Protein 2GO8 (pdb70)

Foldseek 3Di:
DADFPDDADWWKKKKKWAFDVDVVVVCVVLLVPFDFWRDKHWDADDRRTIIIMTIGHDVSVCVSVVVDHPDMDIDMDIDNDDDDDDD

Sequence (87 aa):
DFLSKTPEPPYYAVIFSSVKSGETAERVSLAADQPGFLGVESVREADGRGITVSYWDSDAINHWRHHTYESYAVRVAKVDRQRLFQE

CATH classification: 3.30.70.100

Radius of gyration: 13.39 Å; Cα contacts (8 Å, |Δi|>4): 148; chains: 1; bounding box: 25×32×37 Å

InterPro domains:
  IPR007138 Antibiotic biosynthesis monooxygenase domain [PF03992] (12-85)
  IPR007138 Antibiotic biosynthesis monooxygenase domain [PS51725] (13-99)
  IPR011008 Dimeric alpha-beta barrel [SSF54909] (6-105)
  IPR052936 Jasmonate Hydroxylase-like [PTHR37811] (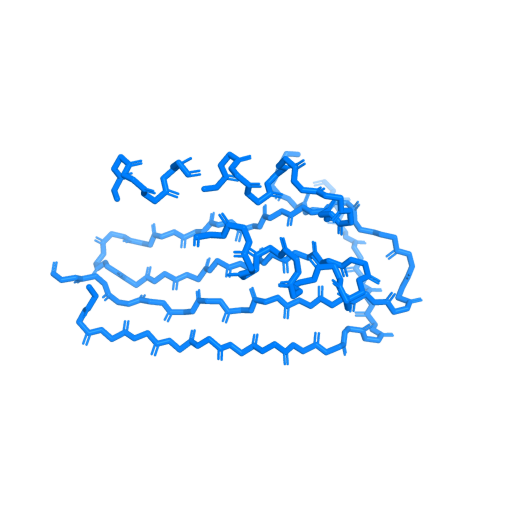6-113)

Organism: Bacillus subtilis (strain 168) (NCBI:txid224308)

Secondary structure (DSSP, 8-state):
--S----SSPEEEEEEEEE---HHHH--HHHHHSTTEEEEEEEE-TTSEEEEEEEE---TTHHHHHH---EEEEEEEEE--------

B-factor: mean 42.65, std 17.33, range [17.14, 91.71]

Solvent-accessible surface area: 6835 Å² total

Nearest PDB structures (foldseek):
  2go8-assembly1_A-2  TM=1.012E+00  e=6.095E-16  Bacillus subtilis
  6dg0-assembly2_B  TM=5.539E-01  e=1.862E-02  Caenorhabditis elegans
  8y1j-assembly1_B-2  TM=5.156E-01  e=6.868E-01  Pseudomonas aeruginosa PAO1
  6n0f-assembly1_H  TM=5.022E-01  e=8.202E-01  Haliangium ochraceum DSM 14365
  6n0g-assembly1_B  TM=5.339E-01  e=1.769E+00  Haliangium ochraceum DSM 14365

Structure (mmCIF, N/CA/C/O backbone):
data_2GO8
#
_entry.id   2GO8
#
_cell.length_a   53.076
_cell.length_b   59.650
_cell.length_c   73.400
_cell.angle_alpha   90.00
_cell.angle_beta   90.00
_cell.angle_gamma   90.00
#
_symmetry.space_group_name_H-M   'C 2 2 21'
#
loop_
_entity.id
_entity.type
_entity.pdbx_description
1 polymer 'Hypothetical protein yqjZ'
2 water water
#
loop_
_atom_site.group_PDB
_atom_site.id
_atom_site.type_symbol
_atom_site.label_atom_id
_atom_site.label_alt_id
_atom_site.label_comp_id
_atom_site.label_asym_id
_atom_site.label_entity_id
_atom_site.label_seq_id
_atom_site.pdbx_PDB_ins_code
_atom_site.Cartn_x
_atom_site.Cartn_y
_atom_site.Cartn_z
_atom_site.occupancy
_atom_site.B_iso_or_equiv
_atom_site.auth_seq_id
_atom_site.auth_comp_id
_atom_site.auth_asym_id
_atom_site.auth_atom_id
_atom_site.pdbx_PDB_model_num
ATOM 1 N N . ASP A 1 3 ? 19.043 -7.383 4.089 1.00 43.47 3 ASP A N 1
ATOM 2 C CA . ASP A 1 3 ? 18.436 -7.947 5.325 1.00 42.81 3 ASP A CA 1
ATOM 3 C C . ASP A 1 3 ? 19.046 -7.589 6.697 1.00 40.49 3 ASP A C 1
ATOM 4 O O . ASP A 1 3 ? 18.304 -7.121 7.557 1.00 41.65 3 ASP A O 1
ATOM 9 N N . PHE A 1 4 ? 20.346 -7.796 6.936 1.00 38.66 4 PHE A N 1
ATOM 10 C CA . PHE A 1 4 ? 20.879 -7.446 8.262 1.00 35.26 4 PHE A CA 1
ATOM 11 C C . PHE A 1 4 ? 21.150 -5.963 8.471 1.00 33.09 4 PHE A C 1
ATOM 12 O O . PHE A 1 4 ? 20.637 -5.377 9.425 1.00 31.58 4 PHE A O 1
ATOM 20 N N . LEU A 1 5 ? 21.974 -5.365 7.617 1.00 30.70 5 LEU A N 1
ATOM 21 C CA . LEU A 1 5 ? 22.292 -3.956 7.758 1.00 31.37 5 LEU A CA 1
ATOM 22 C C . LEU A 1 5 ? 21.069 -3.063 7.612 1.00 32.54 5 LEU A C 1
ATOM 23 O O . LEU A 1 5 ? 20.225 -3.279 6.752 1.00 32.55 5 LEU A O 1
ATOM 28 N N . SER A 1 6 ? 20.969 -2.064 8.473 1.00 33.35 6 SER A N 1
ATOM 29 C CA . SER A 1 6 ? 19.865 -1.126 8.384 1.00 33.98 6 SER A CA 1
ATOM 30 C C . SER A 1 6 ? 20.194 -0.143 7.291 1.00 34.01 6 SER A C 1
ATOM 31 O O . SER A 1 6 ? 21.317 0.358 7.220 1.00 35.67 6 SER A O 1
ATOM 34 N N . LYS A 1 7 ? 19.233 0.113 6.415 1.00 34.68 7 LYS A N 1
ATOM 35 C CA . LYS A 1 7 ? 19.486 1.054 5.344 1.00 35.87 7 LYS A CA 1
ATOM 36 C C . LYS A 1 7 ? 19.040 2.421 5.836 1.00 35.44 7 LYS A C 1
ATOM 37 O O . LYS A 1 7 ? 17.897 2.843 5.698 1.00 35.68 7 LYS A O 1
ATOM 43 N N . THR A 1 8 ? 20.002 3.109 6.421 1.00 33.19 8 THR A N 1
ATOM 44 C CA . THR A 1 8 ? 19.793 4.405 7.003 1.00 32.20 8 THR A CA 1
ATOM 45 C C . THR A 1 8 ? 20.046 5.567 6.082 1.00 33.09 8 THR A C 1
ATOM 46 O O . THR A 1 8 ? 20.855 5.486 5.157 1.00 33.98 8 THR A O 1
ATOM 50 N N . PRO A 1 9 ? 19.321 6.661 6.324 1.00 33.24 9 PRO A N 1
ATOM 51 C CA . PRO A 1 9 ? 19.378 7.924 5.600 1.00 34.59 9 PRO A CA 1
ATOM 52 C C . PRO A 1 9 ? 20.723 8.611 5.854 1.00 35.94 9 PRO A C 1
ATOM 53 O O . PRO A 1 9 ? 21.548 8.143 6.659 1.00 36.48 9 PRO A O 1
ATOM 57 N N . GLU A 1 10 ? 20.951 9.716 5.154 1.00 34.96 10 GLU A N 1
ATOM 58 C CA . GLU A 1 10 ? 22.191 10.456 5.338 1.00 35.62 10 GLU A CA 1
ATOM 59 C C . GLU A 1 10 ? 22.241 11.043 6.726 1.00 34.51 10 GLU A C 1
ATOM 60 O O . GLU A 1 10 ? 21.236 11.527 7.247 1.00 35.08 10 GLU A O 1
ATOM 66 N N . PRO A 1 11 ? 23.409 10.978 7.365 1.00 32.64 11 PRO A N 1
ATOM 67 C CA . PRO A 1 11 ? 23.544 11.544 8.698 1.00 31.15 11 PRO A CA 1
ATOM 68 C C . PRO A 1 11 ? 23.047 12.989 8.622 1.00 31.35 11 PRO A C 1
ATOM 69 O O . PRO A 1 11 ? 23.049 13.601 7.555 1.00 32.80 11 PRO A O 1
ATOM 73 N N . PRO A 1 12 ? 22.638 13.558 9.753 1.00 30.09 12 PRO A N 1
ATOM 74 C CA . PRO A 1 12 ? 22.643 12.867 11.041 1.00 27.79 12 PRO A CA 1
ATOM 75 C C . PRO A 1 12 ? 21.387 12.081 11.363 1.00 27.07 12 PRO A C 1
ATOM 76 O O . PRO A 1 12 ? 20.336 12.320 10.791 1.00 27.06 12 PRO A O 1
ATOM 80 N N . TYR A 1 13 ? 21.538 11.104 12.246 1.00 26.70 13 TYR A N 1
ATOM 81 C CA . TYR A 1 13 ? 20.436 10.295 12.733 1.00 25.53 13 TYR A CA 1
ATOM 82 C C . TYR A 1 13 ? 20.969 9.778 14.040 1.00 24.15 13 TYR A C 1
ATOM 83 O O . TYR A 1 13 ? 22.149 9.945 14.323 1.00 24.97 13 TYR A O 1
ATOM 92 N N . TYR A 1 14 ? 20.117 9.204 14.867 1.00 21.96 14 TYR A N 1
ATOM 93 C CA . TYR A 1 14 ? 20.589 8.755 16.154 1.00 21.43 14 TYR A CA 1
ATOM 94 C C . TYR A 1 14 ? 20.680 7.265 16.270 1.00 21.54 14 TYR A C 1
ATOM 95 O O . TYR A 1 14 ? 20.075 6.538 15.501 1.00 21.43 14 TYR A O 1
ATOM 104 N N . ALA A 1 15 ? 21.478 6.806 17.220 1.00 19.77 15 ALA A N 1
ATOM 105 C CA . ALA A 1 15 ? 21.632 5.377 17.407 1.00 18.84 15 ALA A CA 1
ATOM 106 C C . ALA A 1 15 ? 21.551 5.043 18.887 1.00 18.29 15 ALA A C 1
ATOM 107 O O . ALA A 1 15 ? 22.132 5.733 19.731 1.00 18.43 15 ALA A O 1
ATOM 109 N N . VAL A 1 16 ? 20.770 4.021 19.207 1.00 20.94 16 VAL A N 1
ATOM 110 C CA . VAL A 1 16 ? 20.640 3.583 20.591 1.00 21.10 16 VAL A CA 1
ATOM 111 C C . VAL A 1 16 ? 21.361 2.236 20.695 1.00 20.96 16 VAL A C 1
ATOM 112 O O . VAL A 1 16 ? 20.875 1.222 20.201 1.00 21.60 16 VAL A O 1
ATOM 116 N N . ILE A 1 17 ? 22.544 2.265 21.310 1.00 22.94 17 ILE A N 1
ATOM 117 C CA . ILE A 1 17 ? 23.383 1.085 21.492 1.00 24.06 17 ILE A CA 1
ATOM 118 C C . ILE A 1 17 ? 23.048 0.398 22.810 1.00 24.37 17 ILE A C 1
ATOM 119 O O . ILE A 1 17 ? 23.256 0.951 23.889 1.00 25.02 17 ILE A O 1
ATOM 124 N N . PHE A 1 18 ? 22.493 -0.804 22.705 1.00 25.92 18 PHE A N 1
ATOM 125 C CA . PHE A 1 18 ? 22.116 -1.587 23.871 1.00 25.34 18 PHE A CA 1
ATOM 126 C C . PHE A 1 18 ? 23.028 -2.788 23.942 1.00 24.82 18 PHE A C 1
ATOM 127 O O . PHE A 1 18 ? 22.920 -3.709 23.146 1.00 25.68 18 PHE A O 1
ATOM 135 N N . SER A 1 19 ? 23.946 -2.759 24.893 1.00 25.78 19 SER A N 1
ATOM 136 C CA . SER A 1 19 ? 24.894 -3.851 25.072 1.00 26.18 19 SER A CA 1
ATOM 137 C C . SER A 1 19 ? 24.502 -4.654 26.291 1.00 24.74 19 SER A C 1
ATOM 138 O O . SER A 1 19 ? 24.432 -4.128 27.386 1.00 26.39 19 SER A O 1
ATOM 141 N N . SER A 1 20 ? 24.272 -5.942 26.096 1.00 25.73 20 SER A N 1
ATOM 142 C CA . SER A 1 20 ? 23.798 -6.776 27.188 1.00 27.67 20 SER A CA 1
ATOM 143 C C . SER A 1 20 ? 24.495 -8.114 27.388 1.00 30.52 20 SER A C 1
ATOM 144 O O . SER A 1 20 ? 25.089 -8.702 26.475 1.00 28.81 20 SER A O 1
ATOM 147 N N . VAL A 1 21 ? 24.466 -8.557 28.633 1.00 31.70 21 VAL A N 1
ATOM 148 C CA . VAL A 1 21 ? 25.006 -9.855 28.983 1.00 33.44 21 VAL A CA 1
ATOM 149 C C . VAL A 1 21 ? 23.826 -10.585 29.602 1.00 36.00 21 VAL A C 1
ATOM 150 O O . VAL A 1 21 ? 23.220 -10.125 30.575 1.00 36.07 21 VAL A O 1
ATOM 154 N N . LYS A 1 22 ? 23.508 -11.746 29.065 1.00 40.28 22 LYS A N 1
ATOM 155 C CA . LYS A 1 22 ? 22.371 -12.461 29.582 1.00 43.88 22 LYS A CA 1
ATOM 156 C C . LYS A 1 22 ? 22.498 -13.315 30.827 1.00 46.31 22 LYS A C 1
ATOM 157 O O . LYS A 1 22 ? 23.476 -14.030 31.036 1.00 46.61 22 LYS A O 1
ATOM 163 N N . SER A 1 23 ? 21.466 -13.195 31.657 1.00 48.83 23 SER A N 1
ATOM 164 C CA . SER A 1 23 ? 21.349 -13.899 32.927 1.00 51.25 23 SER A CA 1
ATOM 165 C C . SER A 1 23 ? 21.678 -15.378 32.818 1.00 51.21 23 SER A C 1
ATOM 166 O O . SER A 1 23 ? 21.202 -16.065 31.910 1.00 52.44 23 SER A O 1
ATOM 169 N N . GLY A 1 30 ? 13.048 -12.241 25.939 1.00 56.94 30 GLY A N 1
ATOM 170 C CA . GLY A 1 30 ? 13.289 -13.488 25.228 1.00 57.61 30 GLY A CA 1
ATOM 171 C C . GLY A 1 30 ? 12.222 -13.547 24.163 1.00 57.16 30 GLY A C 1
ATOM 172 O O . GLY A 1 30 ? 12.466 -13.218 23.001 1.00 55.76 30 GLY A O 1
ATOM 173 N N . GLU A 1 31 ? 11.052 -14.056 24.525 1.00 58.23 31 GLU A N 1
ATOM 174 C CA . GLU A 1 31 ? 9.975 -13.973 23.575 1.00 58.36 31 GLU A CA 1
ATOM 175 C C . GLU A 1 31 ? 9.867 -12.507 23.775 1.00 59.44 31 GLU A C 1
ATOM 176 O O . GLU A 1 31 ? 9.651 -11.762 22.827 1.00 59.45 31 GLU A O 1
ATOM 182 N N . THR A 1 32 ? 10.139 -12.023 24.976 1.00 59.40 32 THR A N 1
ATOM 183 C CA . THR A 1 32 ? 9.819 -10.669 24.935 1.00 60.93 32 THR A CA 1
ATOM 184 C C . THR A 1 32 ? 10.880 -9.684 24.412 1.00 61.88 32 THR A C 1
ATOM 185 O O . THR A 1 32 ? 10.564 -8.518 24.189 1.00 62.16 32 THR A O 1
ATOM 189 N N . ALA A 1 33 ? 12.096 -10.158 24.110 1.00 62.11 33 ALA A N 1
ATOM 190 C CA . ALA A 1 33 ? 13.065 -9.300 23.463 1.00 62.76 33 ALA A CA 1
ATOM 191 C C . ALA A 1 33 ? 12.453 -9.037 22.095 1.00 62.65 33 ALA A C 1
ATOM 192 O O . ALA A 1 33 ? 12.647 -7.949 21.563 1.00 62.00 33 ALA A O 1
ATOM 194 N N . GLU A 1 34 ? 11.698 -10.001 21.549 1.00 62.87 34 GLU A N 1
ATOM 195 C CA . GLU A 1 34 ? 11.128 -9.771 20.228 1.00 63.35 34 GLU A CA 1
ATOM 196 C C . GLU A 1 34 ? 9.855 -8.929 20.161 1.00 63.68 34 GLU A C 1
ATOM 197 O O . GLU A 1 34 ? 9.470 -8.470 19.086 1.00 62.98 34 GLU A O 1
ATOM 203 N N . ARG A 1 35 ? 9.206 -8.703 21.294 1.00 65.35 35 ARG A N 1
ATOM 204 C CA . ARG A 1 35 ? 8.029 -7.856 21.290 1.00 67.10 35 ARG A CA 1
ATOM 205 C C . ARG A 1 35 ? 8.623 -6.469 21.374 1.00 67.94 35 ARG A C 1
ATOM 206 O O . ARG A 1 35 ? 8.217 -5.552 20.667 1.00 67.90 35 ARG A O 1
ATOM 222 N N . VAL A 1 37 ? 10.970 -5.519 20.118 1.00 66.63 37 VAL A N 1
ATOM 223 C CA . VAL A 1 37 ? 11.440 -5.106 18.807 1.00 64.64 37 VAL A CA 1
ATOM 224 C C . VAL A 1 37 ? 10.336 -4.737 17.829 1.00 63.75 37 VAL A C 1
ATOM 225 O O . VAL A 1 37 ? 10.525 -3.812 17.054 1.00 63.12 37 VAL A O 1
ATOM 229 N N . SER A 1 38 ? 9.205 -5.442 17.839 1.00 62.67 38 SER A N 1
ATOM 230 C CA . SER A 1 38 ? 8.141 -5.126 16.893 1.00 61.76 38 SER A CA 1
ATOM 231 C C . SER A 1 38 ? 7.719 -3.698 17.148 1.00 60.58 38 SER A C 1
ATOM 232 O O . SER A 1 38 ? 7.405 -2.954 16.228 1.00 60.66 38 SER A O 1
ATOM 235 N N . LEU A 1 39 ? 7.701 -3.356 18.426 1.00 59.98 39 LEU A N 1
ATOM 236 C CA . LEU A 1 39 ? 7.331 -2.059 18.946 1.00 59.00 39 LEU A CA 1
ATOM 237 C C . LEU A 1 39 ? 8.274 -0.939 18.428 1.00 57.72 39 LEU A C 1
ATOM 238 O O . LEU A 1 39 ? 7.806 0.098 18.015 1.00 58.10 39 LEU A O 1
ATOM 243 N N . ALA A 1 40 ? 9.586 -1.155 18.425 1.00 55.90 40 ALA A N 1
ATOM 244 C CA . ALA A 1 40 ? 10.536 -0.163 17.925 1.00 53.88 40 ALA A CA 1
ATOM 245 C C . ALA A 1 40 ? 10.186 0.100 16.487 1.00 53.62 40 ALA A C 1
ATOM 246 O O . ALA A 1 40 ? 9.940 1.224 16.092 1.00 53.99 40 ALA A O 1
ATOM 248 N N . ALA A 1 41 ? 10.154 -0.996 15.741 1.00 53.34 41 ALA A N 1
ATOM 249 C CA . ALA A 1 41 ? 9.881 -1.057 14.316 1.00 53.28 41 ALA A CA 1
ATOM 250 C C . ALA A 1 41 ? 8.653 -0.279 13.957 1.00 53.56 41 ALA A C 1
ATOM 251 O O . ALA A 1 41 ? 8.544 0.326 12.879 1.00 54.31 41 ALA A O 1
ATOM 253 N N . ASP A 1 42 ? 7.718 -0.301 14.886 1.00 54.05 42 ASP A N 1
ATOM 254 C CA . ASP A 1 42 ? 6.449 0.343 14.650 1.00 54.55 42 ASP A CA 1
ATOM 255 C C . ASP A 1 42 ? 6.385 1.841 14.874 1.00 53.97 42 ASP A C 1
ATOM 256 O O . ASP A 1 42 ? 5.472 2.520 14.412 1.00 53.84 42 ASP A O 1
ATOM 261 N N . GLN A 1 43 ? 7.361 2.367 15.586 1.00 52.23 43 GLN A N 1
ATOM 262 C CA . GLN A 1 43 ? 7.336 3.776 15.904 1.00 50.78 43 GLN A CA 1
ATOM 263 C C . GLN A 1 43 ? 7.612 4.779 14.814 1.00 48.79 43 GLN A C 1
ATOM 264 O O . GLN A 1 43 ? 8.175 4.475 13.764 1.00 49.40 43 GLN A O 1
ATOM 270 N N . PRO A 1 44 ? 7.136 5.999 15.035 1.00 45.89 44 PRO A N 1
ATOM 271 C CA . PRO A 1 44 ? 7.337 7.091 14.089 1.00 43.12 44 PRO A CA 1
ATOM 272 C C . PRO A 1 44 ? 8.833 7.405 14.234 1.00 40.83 44 PRO A C 1
ATOM 273 O O . PRO A 1 44 ? 9.369 7.407 15.348 1.00 37.96 44 PRO A O 1
ATOM 277 N N . GLY A 1 45 ? 9.522 7.603 13.118 1.00 38.23 45 GLY A N 1
ATOM 278 C CA . GLY A 1 45 ? 10.931 7.929 13.189 1.00 37.65 45 GLY A CA 1
ATOM 279 C C . GLY A 1 45 ? 11.876 6.766 13.391 1.00 36.29 45 GLY A C 1
ATOM 280 O O . GLY A 1 45 ? 13.080 6.969 13.548 1.00 34.66 45 GLY A O 1
ATOM 281 N N . PHE A 1 46 ? 11.345 5.553 13.448 1.00 35.27 46 PHE A N 1
ATOM 282 C CA . PHE A 1 46 ? 12.217 4.399 13.607 1.00 34.71 46 PHE A CA 1
ATOM 283 C C . PHE A 1 46 ? 12.890 4.155 12.263 1.00 34.45 46 PHE A C 1
ATOM 284 O O . PHE A 1 46 ? 12.215 4.044 11.245 1.00 35.12 46 PHE A O 1
ATOM 292 N N . LEU A 1 47 ? 14.217 4.062 12.262 1.00 32.51 47 LEU A N 1
ATOM 293 C CA . LEU A 1 47 ? 14.966 3.869 11.026 1.00 30.36 47 LEU A CA 1
ATOM 294 C C . LEU A 1 47 ? 15.431 2.445 10.760 1.00 29.09 47 LEU A C 1
ATOM 295 O O . LEU A 1 47 ? 15.726 2.097 9.622 1.00 30.73 47 LEU A O 1
ATOM 300 N N . GLY A 1 48 ? 15.487 1.614 11.791 1.00 27.51 48 GLY A N 1
ATOM 301 C CA . GLY A 1 48 ? 15.923 0.242 11.586 1.00 25.53 48 GLY A CA 1
ATOM 302 C C . GLY A 1 48 ? 16.596 -0.306 12.827 1.00 25.59 48 GLY A C 1
ATOM 303 O O . GLY A 1 48 ? 16.760 0.415 13.813 1.00 23.54 48 GLY A O 1
ATOM 304 N N . VAL A 1 49 ? 16.976 -1.583 12.794 1.00 26.03 49 VAL A N 1
ATOM 305 C CA . VAL A 1 49 ? 17.633 -2.192 13.937 1.00 24.48 49 VAL A CA 1
ATOM 306 C C . VAL A 1 49 ? 18.551 -3.335 13.561 1.00 25.80 49 VAL A C 1
ATOM 307 O O . VAL A 1 49 ? 18.231 -4.147 12.693 1.00 24.51 49 VAL A O 1
ATOM 311 N N . GLU A 1 50 ? 19.694 -3.399 14.234 1.00 25.67 50 GLU A N 1
ATOM 312 C CA . GLU A 1 50 ? 20.636 -4.479 14.006 1.00 23.54 50 GLU A CA 1
ATOM 313 C C . GLU A 1 50 ? 20.795 -5.182 15.353 1.00 24.20 50 GLU A C 1
ATOM 314 O O . GLU A 1 50 ? 21.167 -4.572 16.359 1.00 22.58 50 GLU A O 1
ATOM 320 N N . SER A 1 51 ? 20.442 -6.460 15.385 1.00 24.37 51 SER A N 1
ATOM 321 C CA . SER A 1 51 ? 20.513 -7.202 16.626 1.00 26.53 51 SER A CA 1
ATOM 322 C C . SER A 1 51 ? 21.308 -8.471 16.464 1.00 26.65 51 SER A C 1
ATOM 323 O O . SER A 1 51 ? 21.155 -9.221 15.499 1.00 25.71 51 SER A O 1
ATOM 326 N N . VAL A 1 52 ? 22.165 -8.702 17.443 1.00 24.92 52 VAL A N 1
ATOM 327 C CA . VAL A 1 52 ? 23.071 -9.821 17.395 1.00 25.72 52 VAL A CA 1
ATOM 328 C C . VAL A 1 52 ? 23.274 -10.311 18.831 1.00 27.71 52 VAL A C 1
ATOM 329 O O . VAL A 1 52 ? 23.430 -9.504 19.754 1.00 23.61 52 VAL A O 1
ATOM 333 N N . ARG A 1 53 ? 23.244 -11.626 19.026 1.00 30.81 53 ARG A N 1
ATOM 334 C CA . ARG A 1 53 ? 23.373 -12.189 20.369 1.00 33.13 53 ARG A CA 1
ATOM 335 C C . ARG A 1 53 ? 24.180 -13.467 20.289 1.00 34.84 53 ARG A C 1
ATOM 336 O O . ARG A 1 53 ? 23.782 -14.384 19.591 1.00 38.20 53 ARG A O 1
ATOM 344 N N . GLU A 1 54 ? 25.343 -13.519 20.939 1.00 35.95 54 GLU A N 1
ATOM 345 C CA . GLU A 1 54 ? 26.133 -14.755 20.895 1.00 37.99 54 GLU A CA 1
ATOM 346 C C . GLU A 1 54 ? 25.635 -15.783 21.903 1.00 39.58 54 GLU A C 1
ATOM 347 O O . GLU A 1 54 ? 24.843 -15.509 22.816 1.00 37.42 54 GLU A O 1
ATOM 353 N N . ALA A 1 55 ? 26.163 -16.979 21.695 1.00 41.14 55 ALA A N 1
ATOM 354 C CA . ALA A 1 55 ? 25.956 -18.165 22.500 1.00 42.15 55 ALA A CA 1
ATOM 355 C C . ALA A 1 55 ? 26.023 -17.933 23.994 1.00 42.78 55 ALA A C 1
ATOM 356 O O . ALA A 1 55 ? 25.049 -18.198 24.695 1.00 43.35 55 ALA A O 1
ATOM 358 N N . ASP A 1 56 ? 27.185 -17.457 24.438 1.00 41.29 56 ASP A N 1
ATOM 359 C CA . ASP A 1 56 ? 27.514 -17.196 25.820 1.00 40.50 56 ASP A CA 1
ATOM 360 C C . ASP A 1 56 ? 26.744 -16.088 26.527 1.00 38.76 56 ASP A C 1
ATOM 361 O O . ASP A 1 56 ? 27.026 -15.821 27.690 1.00 40.29 56 ASP A O 1
ATOM 366 N N . GLY A 1 57 ? 25.799 -15.441 25.846 1.00 36.82 57 GLY A N 1
ATOM 367 C CA . GLY A 1 57 ? 25.025 -14.388 26.480 1.00 31.44 57 GLY A CA 1
ATOM 368 C C . GLY A 1 57 ? 25.406 -12.972 26.102 1.00 30.54 57 GLY A C 1
ATOM 369 O O . GLY A 1 57 ? 24.687 -12.035 26.429 1.00 28.02 57 GLY A O 1
ATOM 370 N N . ARG A 1 58 ? 26.543 -12.794 25.444 1.00 30.38 58 ARG A N 1
ATOM 371 C CA . ARG A 1 58 ? 26.967 -11.462 25.054 1.00 29.01 58 ARG A CA 1
ATOM 372 C C . ARG A 1 58 ? 26.182 -10.948 23.873 1.00 28.59 58 ARG A C 1
ATOM 373 O O . ARG A 1 58 ? 26.000 -11.667 22.887 1.00 27.55 58 ARG A O 1
ATOM 381 N N . GLY A 1 59 ? 25.769 -9.686 23.941 1.00 26.54 59 GLY A N 1
ATOM 382 C CA . GLY A 1 59 ? 24.963 -9.160 22.865 1.00 22.59 59 GLY A CA 1
ATOM 383 C C . GLY A 1 59 ? 24.921 -7.669 22.634 1.00 22.48 59 GLY A C 1
ATOM 384 O O . GLY A 1 59 ? 24.999 -6.877 23.571 1.00 21.31 59 GLY A O 1
ATOM 385 N N . IL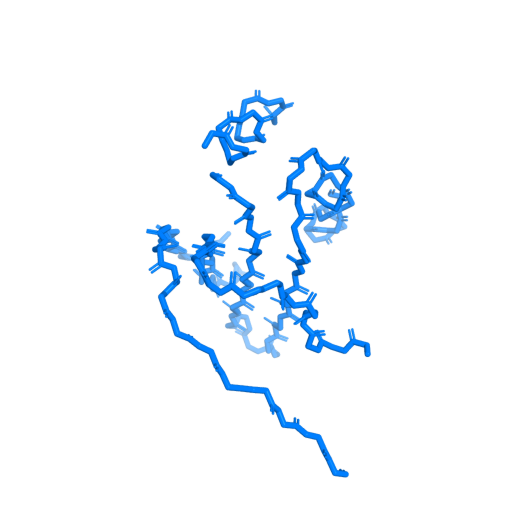E A 1 60 ? 24.820 -7.282 21.365 1.00 20.31 60 ILE A N 1
ATOM 386 C CA . ILE A 1 60 ? 24.714 -5.877 21.017 1.00 19.78 60 ILE A CA 1
ATOM 387 C C . ILE A 1 60 ? 23.523 -5.636 20.078 1.00 20.32 60 ILE A C 1
ATOM 388 O O . ILE A 1 60 ? 23.357 -6.290 19.038 1.00 18.88 60 ILE A O 1
ATOM 393 N N . THR A 1 61 ? 22.685 -4.683 20.446 1.00 20.82 61 THR A N 1
ATOM 394 C CA . THR A 1 61 ? 21.550 -4.342 19.615 1.00 20.82 61 THR A CA 1
ATOM 395 C C . THR A 1 61 ? 21.550 -2.833 19.399 1.00 19.32 61 THR A C 1
ATOM 396 O O . THR A 1 61 ? 21.556 -2.058 20.350 1.00 21.96 61 THR A O 1
ATOM 400 N N . VAL A 1 62 ? 21.621 -2.403 18.147 1.00 19.94 62 VAL A N 1
ATOM 401 C CA . VAL A 1 62 ? 21.597 -0.969 17.892 1.00 20.82 62 VAL A CA 1
ATOM 402 C C . VAL A 1 62 ? 20.348 -0.624 17.109 1.00 22.05 62 VAL A C 1
ATOM 403 O O . VAL A 1 62 ? 19.993 -1.296 16.135 1.00 23.05 62 VAL A O 1
ATOM 407 N N . SER A 1 63 ? 19.677 0.432 17.534 1.00 22.40 63 SER A N 1
ATOM 408 C CA . SER A 1 63 ? 18.490 0.875 16.837 1.00 23.16 63 SER A CA 1
ATOM 409 C C . SER A 1 63 ? 18.746 2.284 16.356 1.00 23.26 63 SER A C 1
ATOM 410 O O . SER A 1 63 ? 19.339 3.093 17.056 1.00 23.94 63 SER A O 1
ATOM 413 N N . TYR A 1 64 ? 18.305 2.561 15.140 1.00 23.80 64 TYR A N 1
ATOM 414 C CA . TYR A 1 64 ? 18.523 3.860 14.537 1.00 24.37 64 TYR A CA 1
ATOM 415 C C . TYR A 1 64 ? 17.238 4.680 14.486 1.00 26.75 64 TYR A C 1
ATOM 416 O O . TYR A 1 64 ? 16.166 4.170 14.160 1.00 27.67 64 TYR A O 1
ATOM 425 N N . TRP A 1 65 ? 17.361 5.956 14.830 1.00 26.14 65 TRP A N 1
ATOM 426 C CA . TRP A 1 65 ? 16.222 6.854 14.904 1.00 26.34 65 TRP A CA 1
ATOM 427 C C . TRP A 1 65 ? 16.485 8.174 14.259 1.00 27.90 65 TRP A C 1
ATOM 428 O O . TRP A 1 65 ? 17.610 8.652 14.257 1.00 27.69 65 TRP A O 1
ATOM 439 N N . ASP A 1 66 ? 15.428 8.781 13.738 1.00 30.00 66 ASP A N 1
ATOM 440 C CA . ASP A 1 66 ? 15.555 10.060 13.066 1.00 33.66 66 ASP A CA 1
ATOM 441 C C . ASP A 1 66 ? 15.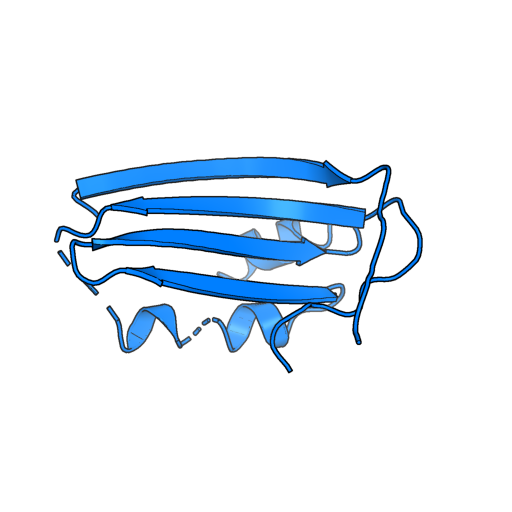701 11.267 13.960 1.00 34.03 66 ASP A C 1
ATOM 442 O O . ASP A 1 66 ? 16.143 12.305 13.498 1.00 35.82 66 ASP A O 1
ATOM 447 N N . SER A 1 67 ? 15.327 11.171 15.224 1.00 35.47 67 SER A N 1
ATOM 448 C CA . SER A 1 67 ? 15.446 12.344 16.062 1.00 38.87 67 SER A CA 1
ATOM 449 C C . SER A 1 67 ? 15.492 11.982 17.514 1.00 41.48 67 SER A C 1
ATOM 450 O O . SER A 1 67 ? 15.039 10.918 17.923 1.00 40.68 67 SER A O 1
ATOM 461 N N . ASP A 1 69 ? 13.835 13.416 19.534 1.00 50.66 69 ASP A N 1
ATOM 462 C CA . ASP A 1 69 ? 12.440 13.442 19.891 1.00 50.33 69 ASP A CA 1
ATOM 463 C C . ASP A 1 69 ? 11.677 12.176 19.538 1.00 50.04 69 ASP A C 1
ATOM 464 O O . ASP A 1 69 ? 10.663 11.895 20.159 1.00 49.74 69 ASP A O 1
ATOM 469 N N . ALA A 1 70 ? 12.150 11.421 18.549 1.00 48.65 70 ALA A N 1
ATOM 470 C CA . ALA A 1 70 ? 11.488 10.195 18.120 1.00 47.28 70 ALA A CA 1
ATOM 471 C C . ALA A 1 70 ? 11.785 9.078 19.094 1.00 47.21 70 ALA A C 1
ATOM 472 O O . ALA A 1 70 ? 11.023 8.131 19.218 1.00 47.71 70 ALA A O 1
ATOM 474 N N . ILE A 1 71 ? 12.889 9.230 19.808 1.00 46.88 71 ILE A N 1
ATOM 475 C CA . ILE A 1 71 ? 13.353 8.255 20.778 1.00 46.59 71 ILE A CA 1
ATOM 476 C C . ILE A 1 71 ? 12.632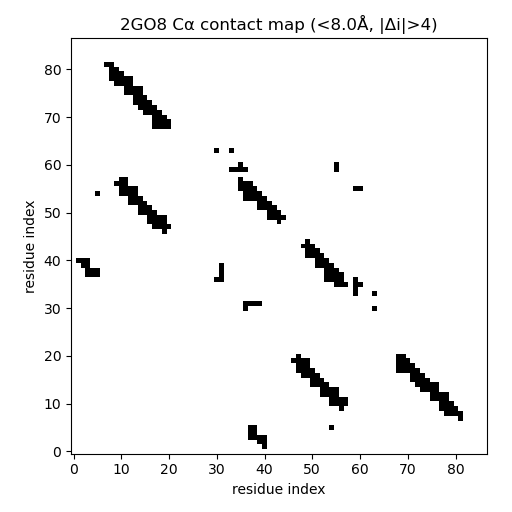 8.450 22.098 1.00 48.54 71 ILE A C 1
ATOM 477 O O . ILE A 1 71 ? 12.534 7.522 22.890 1.00 47.78 71 ILE A O 1
ATOM 4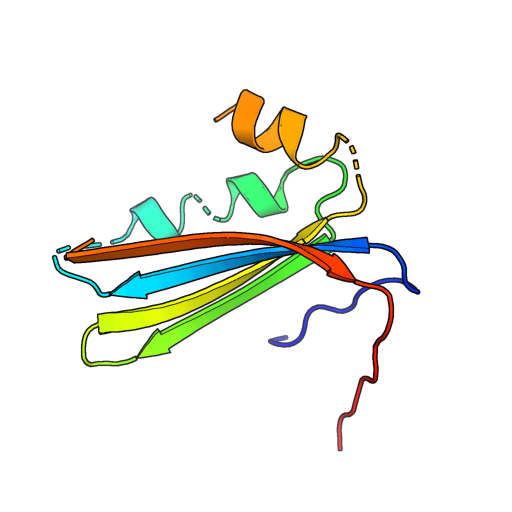82 N N . ASN A 1 72 ? 12.137 9.661 22.338 1.00 50.90 72 ASN A N 1
ATOM 483 C CA . ASN A 1 72 ? 11.438 9.959 23.587 1.00 54.43 72 ASN A CA 1
ATOM 484 C C . ASN A 1 72 ? 9.982 9.509 23.579 1.00 56.61 72 ASN A C 1
ATOM 485 O O . ASN A 1 72 ? 9.398 9.275 24.622 1.00 57.50 72 ASN A O 1
ATOM 490 N N . HIS A 1 73 ? 9.390 9.413 22.398 1.00 59.11 73 HIS A N 1
ATOM 491 C CA . HIS A 1 73 ? 8.011 8.977 22.266 1.00 62.50 73 HIS A CA 1
ATOM 492 C C . HIS A 1 73 ? 8.022 7.487 22.161 1.00 63.37 73 HIS A C 1
ATOM 493 O O . HIS A 1 73 ? 6.997 6.842 21.979 1.00 64.36 73 HIS A O 1
ATOM 500 N N . TRP A 1 74 ? 9.215 6.939 22.202 1.00 64.47 74 TRP A N 1
ATOM 501 C CA . TRP A 1 74 ? 9.321 5.518 22.153 1.00 65.12 74 TRP A CA 1
ATOM 502 C C . TRP A 1 74 ? 9.552 5.105 23.580 1.00 67.10 74 TRP A C 1
ATOM 503 O O . TRP A 1 74 ? 8.828 4.272 24.099 1.00 67.19 74 TRP A O 1
ATOM 514 N N . ARG A 1 75 ? 10.559 5.676 24.219 1.00 70.13 75 ARG A N 1
ATOM 515 C CA . ARG A 1 75 ? 10.790 5.350 25.599 1.00 73.42 75 ARG A CA 1
ATOM 516 C C . ARG A 1 75 ? 9.491 5.696 26.322 1.00 75.42 75 ARG A C 1
ATOM 517 O O . ARG A 1 75 ? 9.186 5.099 27.346 1.00 75.42 75 ARG A O 1
ATOM 525 N N . HIS A 1 76 ? 8.721 6.634 25.764 1.00 77.62 76 HIS A N 1
ATOM 526 C CA . HIS A 1 76 ? 7.465 7.083 26.371 1.00 79.70 76 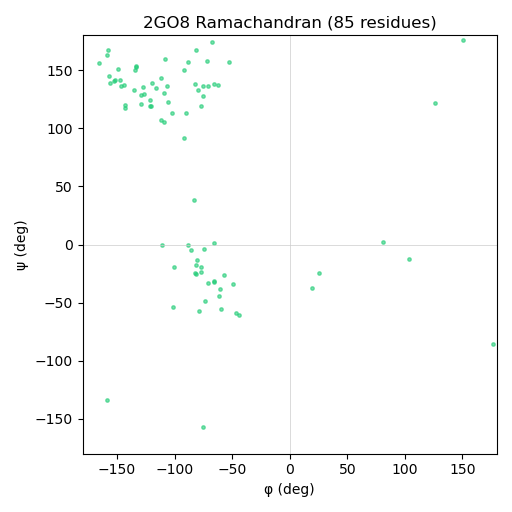HIS A CA 1
ATOM 527 C C . HIS A 1 76 ? 6.269 6.125 26.288 1.00 80.66 76 HIS A C 1
ATOM 528 O O . HIS A 1 76 ? 5.603 5.883 27.302 1.00 80.98 76 HIS A O 1
ATOM 535 N N . HIS A 1 77 ? 5.982 5.593 25.102 1.00 81.57 77 HIS A N 1
ATOM 536 C CA . HIS A 1 77 ? 4.846 4.678 24.932 1.00 82.72 77 HIS A CA 1
ATOM 537 C C . HIS A 1 77 ? 5.113 3.290 25.509 1.00 82.86 77 HIS A C 1
ATOM 538 O O . HIS A 1 77 ? 4.219 2.442 25.605 1.00 83.59 77 HIS A O 1
ATOM 545 N N . THR A 1 78 ? 6.332 3.121 25.977 1.00 82.60 78 THR A N 1
ATOM 546 C CA . THR A 1 78 ? 6.802 1.872 26.493 1.00 82.36 78 THR A CA 1
ATOM 547 C C . THR A 1 78 ? 6.295 1.496 27.883 1.00 82.32 78 THR A C 1
ATOM 548 O O . THR A 1 78 ? 6.084 2.339 28.762 1.00 82.31 78 THR A O 1
ATOM 552 N N . TYR A 1 92 ? 19.077 -9.647 32.654 1.00 31.60 92 TYR A N 1
ATOM 553 C CA . TYR A 1 92 ? 20.412 -9.180 32.321 1.00 34.17 92 TYR A CA 1
ATOM 554 C C . TYR A 1 92 ? 21.388 -9.151 33.466 1.00 34.08 92 TYR A C 1
ATOM 555 O O . TYR A 1 92 ? 21.150 -8.507 34.479 1.00 35.66 92 TYR A O 1
ATOM 564 N N . GLU A 1 93 ? 22.482 -9.878 33.306 1.00 32.97 93 GLU A N 1
ATOM 565 C CA . GLU A 1 93 ? 23.548 -9.882 34.296 1.00 31.84 93 GLU A CA 1
ATOM 566 C C . GLU A 1 93 ? 24.130 -8.456 34.284 1.00 30.32 93 GLU A C 1
ATOM 567 O O . GLU A 1 93 ? 24.554 -7.939 35.326 1.00 28.10 93 GLU A O 1
ATOM 573 N N . SER A 1 94 ? 24.110 -7.826 33.105 1.00 28.13 94 SER A N 1
ATOM 574 C CA . SER A 1 94 ? 24.565 -6.444 32.936 1.00 27.19 94 SER A CA 1
ATOM 575 C C . SER A 1 94 ? 24.119 -5.859 31.593 1.00 26.72 94 SER A C 1
ATOM 576 O O . SER A 1 94 ? 23.815 -6.606 30.662 1.00 26.38 94 SER A O 1
ATOM 579 N N . TYR A 1 95 ? 24.024 -4.532 31.512 1.00 25.98 95 TYR A N 1
ATOM 580 C CA . TYR A 1 95 ? 23.678 -3.867 30.261 1.00 25.12 95 TYR A CA 1
ATOM 581 C C . TYR A 1 95 ? 24.133 -2.434 30.295 1.00 25.33 95 TYR A C 1
ATOM 582 O O . TYR A 1 95 ? 24.457 -1.882 31.353 1.00 27.09 95 TYR A O 1
ATOM 591 N N . ALA A 1 96 ? 24.182 -1.844 29.114 1.00 24.64 96 ALA A N 1
ATOM 592 C CA . ALA A 1 96 ? 24.558 -0.461 28.975 1.00 23.53 96 ALA A CA 1
ATOM 593 C C . ALA A 1 96 ? 23.690 0.070 27.852 1.00 23.45 96 ALA A C 1
ATOM 594 O O . ALA A 1 96 ? 23.449 -0.610 26.856 1.00 23.42 96 ALA A O 1
ATOM 596 N N . VAL A 1 97 ? 23.171 1.268 28.048 1.00 23.96 97 VAL A N 1
ATOM 597 C CA . VAL A 1 97 ? 22.349 1.912 27.051 1.00 23.81 97 VAL A CA 1
ATOM 598 C C . VAL A 1 97 ? 23.048 3.210 26.735 1.00 24.28 97 VAL A C 1
ATOM 599 O O . VAL A 1 97 ? 23.234 4.042 27.618 1.00 26.10 97 VAL A O 1
ATOM 603 N N . ARG A 1 98 ? 23.445 3.387 25.484 1.00 22.73 98 ARG A N 1
ATOM 604 C CA . ARG A 1 98 ? 24.092 4.625 25.102 1.00 20.53 98 ARG A CA 1
ATOM 605 C C . ARG A 1 98 ? 23.368 5.219 23.915 1.00 21.60 98 ARG A C 1
ATOM 606 O O . ARG A 1 98 ? 23.104 4.526 22.929 1.00 21.41 98 ARG A O 1
ATOM 614 N N . VAL A 1 99 ? 23.015 6.492 23.999 1.00 19.17 99 VAL A N 1
ATOM 615 C CA . VAL A 1 99 ? 22.379 7.090 22.849 1.00 20.14 99 VAL A CA 1
ATOM 616 C C . VAL A 1 99 ? 23.370 8.059 22.249 1.00 20.41 99 VAL A C 1
ATOM 617 O O . VAL A 1 99 ? 23.994 8.852 22.942 1.00 19.90 99 VAL A O 1
ATOM 621 N N . ALA A 1 100 ? 23.551 7.926 20.944 1.00 20.90 100 ALA A N 1
ATOM 622 C CA . ALA A 1 100 ? 24.551 8.701 20.249 1.00 22.71 100 ALA A CA 1
ATOM 623 C C . ALA A 1 100 ? 24.068 9.321 18.976 1.00 22.55 100 ALA A C 1
ATOM 624 O O . ALA A 1 100 ? 23.123 8.844 18.350 1.00 23.76 100 ALA A O 1
ATOM 626 N N . LYS A 1 101 ? 24.706 10.415 18.601 1.00 23.84 101 LYS A N 1
ATOM 627 C CA . LYS A 1 101 ? 24.30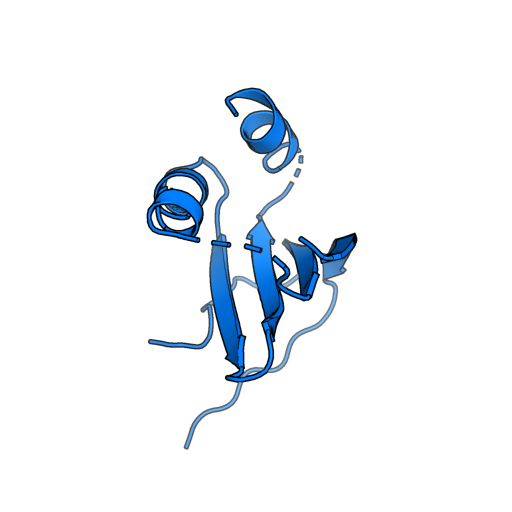9 11.083 17.381 1.00 24.67 101 LYS A CA 1
ATOM 628 C C . LYS A 1 101 ? 25.288 10.750 16.274 1.00 22.83 101 LYS A C 1
ATOM 629 O O . LYS A 1 101 ? 26.454 11.122 16.312 1.00 25.47 101 LYS A O 1
ATOM 635 N N . VAL A 1 102 ? 24.789 10.023 15.290 1.00 22.41 102 VAL A N 1
ATOM 636 C CA . VAL A 1 102 ? 25.594 9.570 14.177 1.00 22.64 102 VAL A CA 1
ATOM 637 C C . VAL A 1 102 ? 25.879 10.659 13.160 1.00 24.91 102 VAL A C 1
ATOM 638 O O . VAL A 1 102 ? 24.963 11.249 12.590 1.00 23.44 102 VAL A O 1
ATOM 642 N N . ASP A 1 103 ? 27.153 10.974 12.959 1.00 27.30 103 ASP A N 1
ATOM 643 C CA . ASP A 1 103 ? 27.447 11.997 11.975 1.00 29.37 103 ASP A CA 1
ATOM 644 C C . ASP A 1 103 ? 28.140 11.450 10.748 1.00 28.85 103 ASP A C 1
ATOM 645 O O . ASP A 1 103 ? 28.349 12.177 9.792 1.00 30.60 103 ASP A O 1
ATOM 650 N N . ARG A 1 104 ? 28.404 10.151 10.723 1.00 26.88 104 ARG A N 1
ATOM 651 C CA . ARG A 1 104 ? 29.117 9.603 9.583 1.00 28.43 104 ARG A CA 1
ATOM 652 C C . ARG A 1 104 ? 28.795 8.165 9.301 1.00 24.81 104 ARG A C 1
ATOM 653 O O . ARG A 1 104 ? 28.676 7.364 10.221 1.00 22.44 104 ARG A O 1
ATOM 661 N N . GLN A 1 105 ? 28.698 7.824 8.026 1.00 23.97 105 GLN A N 1
ATOM 662 C CA . GLN A 1 105 ? 28.440 6.447 7.676 1.00 25.14 105 GLN A CA 1
ATOM 663 C C . GLN A 1 105 ? 29.041 6.039 6.360 1.00 27.23 105 GLN A C 1
ATOM 664 O O . GLN A 1 105 ? 29.211 6.839 5.433 1.00 24.96 105 GLN A O 1
ATOM 670 N N . ARG A 1 106 ? 29.359 4.759 6.297 1.00 29.58 106 ARG A N 1
ATOM 671 C CA . ARG A 1 106 ? 29.915 4.180 5.111 1.00 29.99 106 ARG A CA 1
ATOM 672 C C . ARG A 1 106 ? 29.307 2.794 5.029 1.00 29.09 106 ARG A C 1
ATOM 673 O O . ARG A 1 106 ? 29.431 1.998 5.951 1.00 25.80 106 ARG A O 1
ATOM 681 N N . LEU A 1 107 ? 28.596 2.543 3.938 1.00 28.97 107 LEU A N 1
ATOM 682 C CA . LEU A 1 107 ? 27.938 1.268 3.734 1.00 29.76 107 LEU A CA 1
ATOM 683 C C . LEU A 1 107 ? 28.595 0.496 2.597 1.00 28.38 107 LEU A C 1
ATOM 684 O O . LEU A 1 107 ? 29.002 1.079 1.607 1.00 29.65 107 LEU A O 1
ATOM 689 N N . PHE A 1 108 ? 28.681 -0.822 2.744 1.00 29.27 108 PHE A N 1
ATOM 690 C CA . PHE A 1 108 ? 29.368 -1.670 1.762 1.00 28.92 108 PHE A CA 1
ATOM 691 C C . PHE A 1 108 ? 28.765 -3.057 1.624 1.00 28.60 108 PHE A C 1
ATOM 692 O O . PHE A 1 108 ? 28.335 -3.655 2.602 1.00 29.88 108 PHE A O 1
ATOM 700 N N . GLN A 1 109 ? 28.724 -3.552 0.392 1.00 28.47 109 GLN A N 1
ATOM 701 C CA . GLN A 1 109 ? 28.233 -4.895 0.099 1.00 30.89 109 GLN A CA 1
ATOM 702 C C . GLN A 1 109 ? 28.842 -5.385 -1.211 1.00 30.56 109 GLN A C 1
ATOM 703 O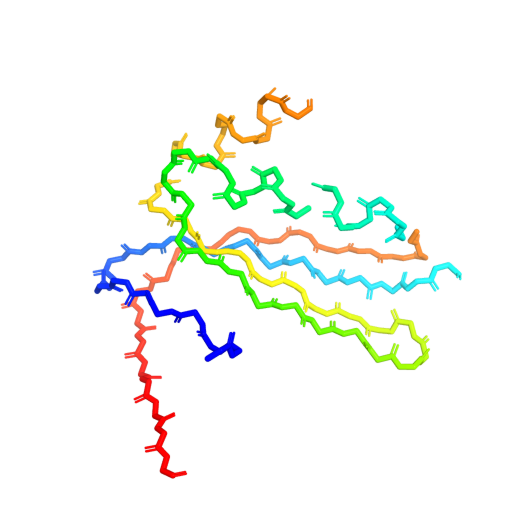 O . GLN A 1 109 ? 29.022 -4.617 -2.149 1.00 30.82 109 GLN A O 1
ATOM 709 N N . GLU A 1 110 ? 29.223 -6.657 -1.235 1.00 30.74 110 GLU A N 1
ATOM 710 C CA . GLU A 1 110 ? 29.815 -7.282 -2.416 1.00 32.81 110 GLU A CA 1
ATOM 711 C C . GLU A 1 110 ? 29.342 -8.741 -2.420 1.00 32.80 110 GLU A C 1
ATOM 712 O O . GLU A 1 110 ? 29.390 -9.365 -1.327 1.00 30.10 110 GLU A O 1
#